Protein AF-A0A6B2UF89-F1 (afdb_monomer_lite)

Radius of gyration: 15.25 Å; chains: 1; bounding box: 34×24×39 Å

Secondary structure (DSSP, 8-state):
-HHHHHHHHHHHHH-GGGHHHHHHHHHHHHHHHHHHHHHHHHHHHHTT--HHHHHHHHHHHHHHHHHHHHIIIIIIHHHH-

pLDDT: mean 94.24, std 4.51, range [65.75, 98.12]

Structure (mmCIF, N/CA/C/O backbone):
data_AF-A0A6B2UF89-F1
#
_entry.id   AF-A0A6B2UF89-F1
#
loop_
_atom_site.group_PDB
_atom_site.id
_atom_site.type_symbol
_atom_site.label_atom_id
_atom_site.label_alt_id
_atom_site.label_comp_id
_atom_site.label_asym_id
_atom_site.label_entity_id
_atom_site.label_seq_id
_atom_site.pdbx_PDB_ins_code
_atom_site.Cartn_x
_atom_site.Cartn_y
_atom_site.Cartn_z
_atom_site.occupancy
_atom_site.B_iso_or_equiv
_atom_site.auth_seq_id
_atom_site.auth_comp_id
_atom_site.auth_asym_id
_atom_site.auth_atom_id
_atom_site.pdbx_PDB_model_num
ATOM 1 N N . GLU A 1 1 ? -15.329 -10.394 -4.517 1.00 65.75 1 GLU A N 1
ATOM 2 C CA . GLU A 1 1 ? -14.567 -9.222 -5.009 1.00 65.75 1 GLU A CA 1
ATOM 3 C C . GLU A 1 1 ? -13.282 -8.966 -4.215 1.00 65.75 1 GLU A C 1
ATOM 5 O O . GLU A 1 1 ? -12.231 -8.845 -4.83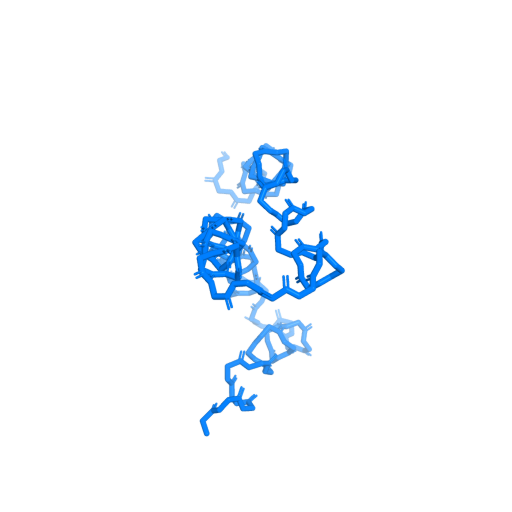2 1.00 65.75 1 GLU A O 1
ATOM 10 N N . SER A 1 2 ? -13.304 -8.990 -2.876 1.00 88.31 2 SER A N 1
ATOM 11 C CA . SER A 1 2 ? -12.142 -8.649 -2.027 1.00 88.31 2 SER A CA 1
ATOM 12 C C . SER A 1 2 ? -10.852 -9.440 -2.301 1.00 88.31 2 SER A C 1
ATOM 14 O O . SER A 1 2 ? -9.767 -8.875 -2.211 1.00 88.31 2 SER A O 1
ATOM 16 N N . LEU A 1 3 ? -10.948 -10.721 -2.682 1.00 94.00 3 LEU A N 1
ATOM 17 C CA . LEU A 1 3 ? -9.772 -11.558 -2.971 1.00 94.00 3 LEU A CA 1
ATOM 18 C C . LEU A 1 3 ? -9.011 -11.117 -4.223 1.00 94.00 3 LEU A C 1
ATOM 20 O O . LEU A 1 3 ? -7.788 -11.185 -4.241 1.00 94.00 3 LEU A O 1
ATOM 24 N N . ALA A 1 4 ? -9.711 -10.656 -5.262 1.00 93.31 4 ALA A N 1
ATOM 25 C CA . ALA A 1 4 ? -9.052 -10.189 -6.479 1.00 93.31 4 ALA A CA 1
ATOM 26 C C . ALA A 1 4 ? -8.218 -8.935 -6.188 1.00 93.31 4 ALA A C 1
ATOM 28 O O . ALA A 1 4 ? -7.064 -8.855 -6.598 1.00 93.31 4 ALA A O 1
ATOM 29 N N . LEU A 1 5 ? -8.777 -8.000 -5.411 1.00 89.50 5 LEU A N 1
ATOM 30 C CA . LEU A 1 5 ? -8.072 -6.790 -4.994 1.00 89.50 5 LEU A CA 1
ATOM 31 C C . LEU A 1 5 ? -6.877 -7.114 -4.083 1.00 89.50 5 LEU A C 1
ATOM 33 O O . LEU A 1 5 ? -5.791 -6.586 -4.301 1.00 89.50 5 LEU A O 1
ATOM 37 N N . ALA A 1 6 ? -7.058 -8.015 -3.111 1.00 90.50 6 ALA A N 1
ATOM 38 C CA . ALA A 1 6 ? -6.001 -8.421 -2.183 1.00 90.50 6 ALA A CA 1
ATOM 39 C C . ALA 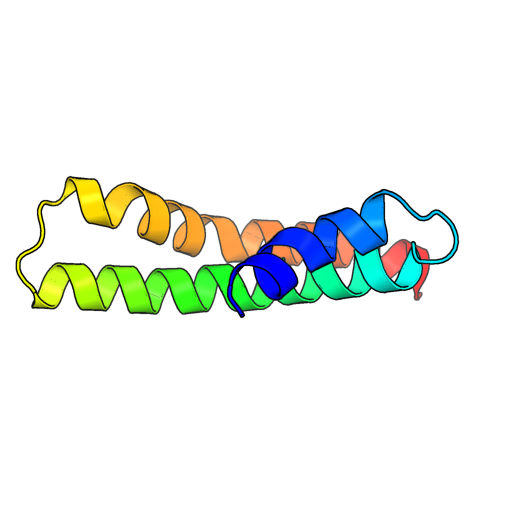A 1 6 ? -4.850 -9.182 -2.868 1.00 90.50 6 ALA A C 1
ATOM 41 O O . ALA A 1 6 ? -3.702 -9.065 -2.449 1.00 90.50 6 ALA A O 1
ATOM 42 N N . ASN A 1 7 ? -5.138 -9.928 -3.939 1.00 95.56 7 ASN A N 1
ATOM 43 C CA . ASN A 1 7 ? -4.143 -10.737 -4.645 1.00 95.56 7 ASN A CA 1
ATOM 44 C C . ASN A 1 7 ? -3.496 -10.024 -5.842 1.00 95.56 7 ASN A C 1
ATOM 46 O O . ASN A 1 7 ? -2.579 -10.578 -6.445 1.00 95.56 7 ASN A O 1
ATOM 50 N N . LEU A 1 8 ? -3.932 -8.813 -6.200 1.00 95.44 8 LEU A N 1
ATOM 51 C CA . LEU A 1 8 ? -3.447 -8.113 -7.395 1.00 95.44 8 LEU A CA 1
ATOM 52 C C . LEU A 1 8 ? -1.934 -7.829 -7.336 1.00 95.44 8 LEU A C 1
ATOM 54 O O . LEU A 1 8 ? -1.215 -8.075 -8.302 1.00 95.44 8 LEU A O 1
ATOM 58 N N . GLY A 1 9 ? -1.429 -7.388 -6.180 1.00 96.19 9 GLY A N 1
ATOM 59 C CA . GLY A 1 9 ? 0.009 -7.192 -5.972 1.00 96.19 9 GLY A CA 1
ATOM 60 C C . GLY A 1 9 ? 0.802 -8.500 -6.068 1.00 96.19 9 GLY A C 1
ATOM 61 O O . GLY A 1 9 ? 1.872 -8.531 -6.675 1.00 96.19 9 GLY A O 1
ATOM 62 N N . ALA A 1 10 ? 0.248 -9.603 -5.550 1.00 96.62 10 ALA A N 1
ATOM 63 C CA . ALA A 1 10 ? 0.857 -10.928 -5.659 1.00 96.62 10 ALA A CA 1
ATOM 64 C C . ALA A 1 10 ? 0.893 -11.422 -7.114 1.00 96.62 10 ALA A C 1
ATOM 66 O O . ALA A 1 10 ? 1.913 -11.950 -7.553 1.00 96.62 10 ALA A O 1
ATOM 67 N N . LEU A 1 11 ? -0.172 -11.190 -7.891 1.00 97.62 11 LEU A N 1
ATOM 68 C CA . LEU A 1 11 ? -0.192 -11.472 -9.328 1.00 97.62 11 LEU A CA 1
ATOM 69 C C . LEU A 1 11 ? 0.963 -10.751 -10.035 1.00 97.62 11 LEU A C 1
ATOM 71 O O . LEU A 1 11 ? 1.711 -11.390 -10.772 1.00 97.62 11 LEU A O 1
ATOM 75 N N . PHE A 1 12 ? 1.153 -9.453 -9.791 1.00 98.12 12 PHE A N 1
ATOM 76 C CA . PHE A 1 12 ? 2.248 -8.707 -10.414 1.00 98.12 12 PHE A CA 1
ATOM 77 C C . PHE A 1 12 ? 3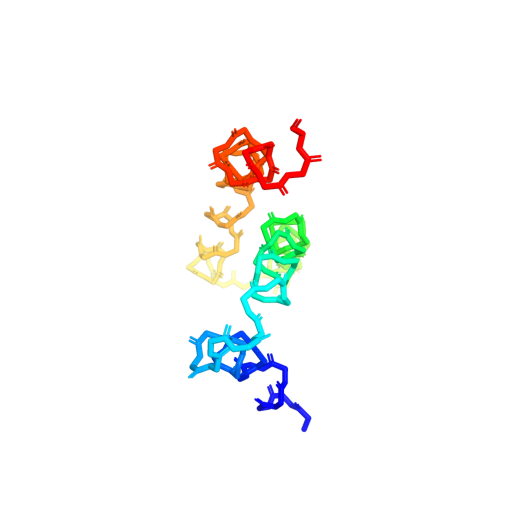.632 -9.158 -9.928 1.00 98.12 12 PHE A C 1
ATOM 79 O O . PHE A 1 12 ? 4.560 -9.241 -10.729 1.00 98.12 12 PHE A O 1
ATOM 86 N N . GLY A 1 13 ? 3.773 -9.491 -8.642 1.00 96.56 13 GLY A N 1
ATOM 87 C CA . GLY A 1 13 ? 5.038 -9.935 -8.050 1.00 96.56 13 GLY A CA 1
ATOM 88 C C . GLY A 1 13 ? 5.497 -11.319 -8.511 1.00 96.56 13 GLY A C 1
ATOM 89 O O . GLY A 1 13 ? 6.692 -11.543 -8.691 1.00 96.56 13 GLY A O 1
ATOM 90 N N . LEU A 1 14 ? 4.559 -12.240 -8.741 1.00 98.00 14 LEU A N 1
ATOM 91 C CA . LEU A 1 14 ? 4.864 -13.618 -9.139 1.00 98.00 14 LEU A CA 1
ATOM 92 C C . LEU A 1 14 ? 5.138 -13.772 -10.644 1.00 98.00 14 LEU A C 1
ATOM 94 O O . LEU A 1 14 ? 5.691 -14.788 -11.060 1.00 98.00 14 LEU A O 1
ATOM 98 N N . HIS A 1 15 ? 4.796 -12.775 -11.466 1.00 97.94 15 HIS A N 1
ATOM 99 C CA . HIS A 1 15 ? 4.951 -12.838 -12.921 1.00 97.94 15 HIS A CA 1
ATOM 100 C C . HIS A 1 15 ? 5.951 -11.787 -13.402 1.00 97.94 15 HIS A C 1
ATOM 102 O O . HIS A 1 15 ? 5.627 -10.610 -13.527 1.00 97.94 15 HIS A O 1
ATOM 108 N N . GLY A 1 16 ? 7.169 -12.216 -13.748 1.00 95.88 16 GLY A N 1
ATOM 109 C CA . GLY A 1 16 ? 8.257 -11.310 -14.146 1.00 95.88 16 GLY A CA 1
ATOM 110 C C . GLY A 1 16 ? 7.944 -10.399 -15.343 1.00 95.88 16 GLY A C 1
ATOM 111 O O . GLY A 1 16 ? 8.485 -9.299 -15.425 1.00 95.88 16 GLY A O 1
ATOM 112 N N . ALA A 1 17 ? 7.029 -10.807 -16.228 1.00 97.81 17 ALA A N 1
ATOM 113 C CA . ALA A 1 17 ? 6.545 -9.972 -17.330 1.00 97.81 17 ALA A CA 1
ATOM 114 C C . ALA A 1 17 ? 5.724 -8.749 -16.861 1.00 97.81 17 ALA A C 1
ATOM 116 O O . ALA A 1 17 ? 5.537 -7.808 -17.624 1.00 97.81 17 ALA A O 1
ATOM 117 N N . LEU A 1 18 ? 5.255 -8.740 -15.607 1.00 97.88 18 LEU A N 1
ATOM 118 C CA . LEU A 1 18 ? 4.401 -7.705 -15.016 1.00 97.88 18 LEU A CA 1
ATOM 119 C C . LEU A 1 18 ? 5.152 -6.782 -14.041 1.00 97.88 18 LEU A C 1
ATOM 121 O O . LEU A 1 18 ? 4.526 -6.062 -13.266 1.00 97.88 18 LEU A O 1
ATOM 125 N N . ARG A 1 19 ? 6.491 -6.743 -14.080 1.00 95.44 19 ARG A N 1
ATOM 126 C CA . ARG A 1 19 ? 7.304 -5.901 -13.177 1.00 95.44 19 ARG A CA 1
ATOM 127 C C . ARG A 1 19 ? 6.943 -4.414 -13.229 1.00 95.44 19 ARG A C 1
ATOM 129 O O . ARG A 1 19 ? 6.888 -3.773 -12.186 1.00 95.44 19 ARG A O 1
ATOM 136 N N . GLY A 1 20 ? 6.636 -3.877 -14.411 1.00 95.00 20 GLY A N 1
ATOM 137 C CA . GLY A 1 20 ? 6.155 -2.495 -14.533 1.00 95.00 20 GLY A CA 1
ATOM 138 C C . GLY A 1 20 ? 4.818 -2.269 -13.812 1.00 95.00 20 GLY A C 1
ATOM 139 O O . GLY A 1 20 ? 4.642 -1.260 -13.133 1.00 95.00 20 GLY A O 1
ATOM 140 N N . ALA A 1 21 ? 3.903 -3.242 -13.886 1.00 96.94 21 ALA A N 1
ATOM 141 C CA . ALA A 1 21 ? 2.625 -3.192 -13.178 1.00 96.94 21 ALA A CA 1
ATOM 142 C C . ALA A 1 21 ? 2.808 -3.295 -11.656 1.00 96.94 21 ALA A C 1
ATOM 144 O O . ALA A 1 21 ? 2.122 -2.593 -10.917 1.00 96.94 21 ALA A O 1
ATOM 145 N N . LEU A 1 22 ? 3.765 -4.106 -11.187 1.00 96.25 22 LEU A N 1
ATOM 146 C CA . LEU A 1 22 ? 4.124 -4.184 -9.769 1.00 96.25 22 LEU A CA 1
ATOM 147 C C . LEU A 1 22 ? 4.577 -2.821 -9.234 1.00 96.25 22 LEU A C 1
ATOM 149 O O . LEU A 1 22 ? 4.066 -2.380 -8.208 1.00 96.25 22 LEU A O 1
ATOM 153 N N . VAL A 1 23 ? 5.494 -2.149 -9.941 1.00 95.44 23 VAL A N 1
ATOM 154 C CA . VAL A 1 23 ? 6.005 -0.825 -9.550 1.00 95.44 23 VAL A CA 1
ATOM 155 C C . VAL A 1 23 ? 4.866 0.191 -9.491 1.00 95.44 23 VAL A C 1
ATOM 157 O O . VAL A 1 23 ? 4.670 0.826 -8.459 1.00 95.44 23 VAL A O 1
ATOM 160 N N . GLY A 1 24 ? 4.054 0.290 -10.549 1.00 94.25 24 GLY A N 1
ATOM 161 C CA . GLY A 1 24 ? 2.920 1.218 -10.575 1.00 94.25 24 GLY A CA 1
ATOM 162 C C . GLY A 1 24 ? 1.890 0.943 -9.473 1.00 94.25 24 GLY A C 1
ATOM 163 O O . GLY A 1 24 ? 1.398 1.872 -8.834 1.00 94.25 24 GLY A O 1
ATOM 164 N N . HIS A 1 25 ? 1.592 -0.330 -9.204 1.00 95.31 25 HIS A N 1
ATOM 165 C CA . HIS A 1 25 ? 0.667 -0.728 -8.146 1.00 95.31 25 HIS A CA 1
ATOM 166 C C . HIS A 1 25 ? 1.191 -0.376 -6.750 1.00 95.31 25 HIS A C 1
ATOM 168 O O . HIS A 1 25 ? 0.452 0.209 -5.958 1.00 95.31 25 HIS A O 1
ATOM 174 N N . ALA A 1 26 ? 2.460 -0.683 -6.461 1.00 92.56 26 ALA A N 1
ATOM 175 C CA . ALA A 1 26 ? 3.096 -0.362 -5.185 1.00 92.56 26 ALA A CA 1
ATOM 176 C C . ALA A 1 26 ? 3.150 1.154 -4.948 1.00 92.56 26 ALA A C 1
ATOM 178 O O . ALA A 1 26 ? 2.800 1.618 -3.866 1.00 92.56 26 ALA A O 1
ATOM 179 N N . THR A 1 27 ? 3.486 1.937 -5.978 1.00 93.88 27 THR A N 1
ATOM 180 C CA . THR A 1 27 ? 3.443 3.403 -5.909 1.00 93.88 27 THR A CA 1
ATOM 181 C C . THR A 1 27 ? 2.042 3.922 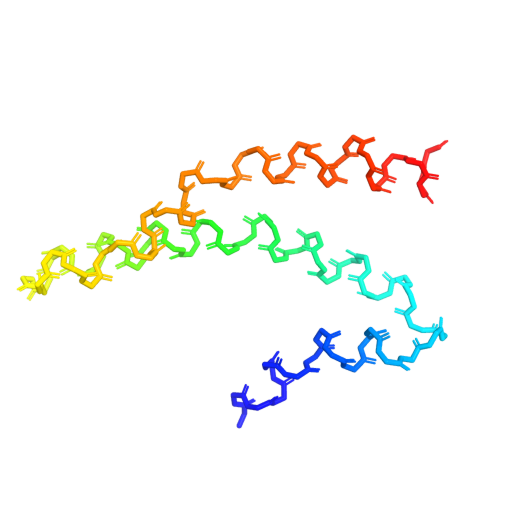-5.607 1.00 93.88 27 THR A C 1
ATOM 183 O O . THR A 1 27 ? 1.875 4.761 -4.723 1.00 93.88 27 THR A O 1
ATOM 186 N N . ALA A 1 28 ? 1.022 3.422 -6.309 1.00 93.38 28 ALA A N 1
ATOM 187 C CA . ALA A 1 28 ? -0.355 3.844 -6.076 1.00 93.38 28 ALA A CA 1
ATOM 188 C C . ALA A 1 28 ? -0.797 3.549 -4.632 1.00 93.38 28 ALA A C 1
ATOM 190 O O . ALA A 1 28 ? -1.418 4.397 -3.990 1.00 93.38 28 ALA A O 1
ATOM 191 N N . TRP A 1 29 ? -0.434 2.381 -4.095 1.00 92.94 29 TRP A N 1
ATOM 192 C CA . TRP A 1 29 ? -0.711 2.011 -2.706 1.00 92.94 29 TRP A CA 1
ATOM 193 C C . TRP A 1 29 ? 0.048 2.869 -1.693 1.00 92.94 29 TRP A C 1
ATOM 195 O O . TRP A 1 29 ? -0.565 3.307 -0.720 1.00 92.94 29 TRP A O 1
ATOM 205 N N . GLY A 1 30 ? 1.323 3.173 -1.938 1.00 92.00 30 GLY A N 1
ATOM 206 C CA . GLY A 1 30 ? 2.120 4.052 -1.077 1.00 92.00 30 GLY A CA 1
ATOM 207 C C . GLY A 1 30 ? 1.534 5.463 -0.943 1.00 92.00 30 GLY A C 1
ATOM 208 O O . GLY A 1 30 ? 1.623 6.064 0.120 1.00 92.00 30 GLY A O 1
ATOM 209 N N . VAL A 1 31 ? 0.852 5.969 -1.979 1.00 90.69 31 VAL A N 1
ATOM 210 C CA . VAL A 1 31 ? 0.194 7.291 -1.957 1.00 90.69 31 VAL A CA 1
ATOM 211 C C . VAL A 1 31 ? -1.225 7.233 -1.378 1.00 90.69 31 VAL A C 1
ATOM 213 O O . VAL A 1 31 ? -1.640 8.111 -0.617 1.00 90.69 31 VAL A O 1
ATOM 216 N N . LEU A 1 32 ? -2.015 6.225 -1.761 1.00 93.38 32 LEU A N 1
ATOM 217 C CA . LEU A 1 32 ? -3.441 6.165 -1.425 1.00 93.38 32 LEU A CA 1
ATOM 218 C C . LEU A 1 32 ? -3.703 5.570 -0.040 1.00 93.38 32 LEU A C 1
ATOM 220 O O . LEU A 1 32 ? -4.592 6.050 0.668 1.00 93.38 32 LEU A O 1
ATOM 224 N N . LEU A 1 33 ? -2.948 4.543 0.362 1.00 93.81 33 LEU A N 1
ATOM 225 C CA . LEU A 1 33 ? -3.207 3.819 1.606 1.00 93.81 33 LEU A CA 1
ATOM 226 C C . LEU A 1 33 ? -3.045 4.704 2.853 1.00 93.81 33 LEU A C 1
ATOM 228 O O . LEU A 1 33 ? -3.945 4.658 3.690 1.00 93.81 33 LEU A O 1
ATOM 232 N N . PRO A 1 34 ? -1.997 5.540 2.999 1.00 96.06 34 PRO A N 1
ATOM 233 C CA . PRO A 1 34 ? -1.857 6.405 4.174 1.00 96.06 34 PRO A CA 1
ATOM 234 C C . PRO A 1 34 ? -3.019 7.393 4.328 1.00 96.06 34 PRO A C 1
ATOM 236 O O . PRO A 1 34 ? -3.525 7.602 5.430 1.00 96.06 34 PRO A O 1
ATOM 239 N N . ARG A 1 35 ? -3.505 7.951 3.209 1.00 94.50 35 ARG A N 1
ATOM 240 C CA . ARG A 1 35 ? -4.668 8.853 3.190 1.00 94.50 35 ARG A CA 1
ATOM 241 C C . ARG A 1 35 ? -5.936 8.134 3.637 1.00 94.50 35 ARG A C 1
ATOM 243 O O . ARG A 1 35 ? -6.644 8.620 4.517 1.00 94.50 35 ARG A O 1
ATOM 250 N N . ALA A 1 36 ? -6.201 6.961 3.062 1.00 96.12 36 ALA A N 1
ATOM 251 C CA . ALA A 1 36 ? -7.345 6.139 3.441 1.00 96.12 36 ALA A CA 1
ATOM 252 C C . ALA A 1 36 ? -7.270 5.709 4.916 1.00 96.12 36 ALA A C 1
ATOM 254 O O . ALA A 1 36 ? -8.277 5.747 5.621 1.00 96.12 36 ALA A O 1
ATOM 255 N N . ALA A 1 37 ? -6.076 5.365 5.402 1.00 97.19 37 ALA A N 1
ATOM 256 C CA . ALA A 1 37 ? -5.836 4.992 6.789 1.00 97.19 37 ALA A CA 1
ATOM 257 C C . ALA A 1 37 ? -6.159 6.142 7.756 1.00 97.19 37 ALA A C 1
ATOM 259 O O . ALA A 1 37 ? -6.843 5.915 8.751 1.00 97.19 37 ALA A O 1
ATOM 260 N N . GLY A 1 38 ? -5.792 7.385 7.423 1.00 96.75 38 GLY A N 1
ATOM 261 C CA . GLY A 1 38 ? -6.197 8.567 8.191 1.00 96.75 38 GLY A CA 1
ATOM 262 C C . GLY A 1 38 ? -7.721 8.734 8.274 1.00 96.75 38 GLY A C 1
ATOM 263 O O . GLY A 1 38 ? -8.264 8.970 9.354 1.00 96.75 38 GLY A O 1
ATOM 264 N N . CYS A 1 39 ? -8.440 8.529 7.164 1.00 97.25 39 CYS A N 1
ATOM 265 C CA . CYS A 1 39 ? -9.907 8.558 7.164 1.00 97.25 39 CYS A CA 1
ATOM 266 C C . CYS A 1 39 ? -10.517 7.451 8.040 1.00 97.25 39 CYS A C 1
ATOM 268 O O . CYS A 1 39 ? -11.499 7.695 8.741 1.00 97.25 39 CYS A O 1
ATOM 270 N N . VAL A 1 40 ? -9.938 6.247 8.017 1.00 97.81 40 VAL A N 1
ATOM 271 C CA . VAL A 1 40 ? -10.368 5.121 8.859 1.00 97.81 40 VAL A CA 1
ATOM 272 C C . VAL A 1 40 ? -10.106 5.410 10.336 1.00 97.81 40 VAL A C 1
ATOM 274 O O . VAL A 1 40 ? -11.004 5.202 11.147 1.00 97.81 40 VAL A O 1
ATOM 277 N N . ALA A 1 41 ? -8.936 5.947 10.694 1.00 97.19 41 ALA A N 1
ATOM 278 C CA . ALA A 1 41 ? -8.629 6.349 12.068 1.00 97.19 41 ALA A CA 1
ATOM 279 C C . ALA A 1 41 ? -9.650 7.373 12.597 1.00 97.19 41 ALA A C 1
ATOM 281 O O . ALA A 1 41 ? -10.246 7.160 13.652 1.00 97.19 41 ALA A O 1
ATOM 282 N N . ALA A 1 42 ? -9.945 8.417 11.814 1.00 96.94 42 ALA A N 1
ATOM 283 C CA . ALA A 1 42 ? -10.945 9.426 12.168 1.00 96.94 42 ALA A CA 1
ATOM 284 C C . ALA A 1 42 ? -12.377 8.858 12.244 1.00 96.94 42 ALA A C 1
ATOM 286 O O . ALA A 1 42 ? -13.233 9.375 12.963 1.00 96.94 42 ALA A O 1
ATOM 287 N N . ALA A 1 43 ? -12.691 7.811 11.478 1.00 97.81 43 ALA A N 1
ATOM 288 C CA . ALA A 1 43 ? -13.971 7.119 11.592 1.00 97.81 43 ALA A CA 1
ATOM 289 C C . ALA A 1 43 ? -14.058 6.290 12.879 1.00 97.81 43 ALA A C 1
ATOM 291 O O . ALA A 1 43 ? -15.062 6.382 13.581 1.00 97.81 43 ALA A O 1
ATOM 292 N N . LEU A 1 44 ? -13.005 5.540 13.212 1.00 97.75 44 LEU A N 1
ATOM 293 C CA . LEU A 1 44 ? -12.939 4.725 14.426 1.00 97.75 44 LEU A CA 1
ATOM 294 C C . LEU A 1 44 ? -13.102 5.579 15.689 1.00 97.75 44 LEU A C 1
ATOM 296 O O . LEU A 1 44 ? -13.908 5.230 16.554 1.00 97.75 44 LEU A O 1
ATOM 300 N N . GLU A 1 45 ? -12.431 6.731 15.742 1.00 96.06 45 GLU A N 1
ATOM 301 C CA . GLU A 1 45 ? -12.563 7.698 16.837 1.00 96.06 45 GLU A CA 1
ATOM 302 C C . GLU A 1 45 ? -14.020 8.151 17.024 1.00 96.06 45 GLU A C 1
ATOM 304 O O . GLU A 1 45 ? -14.566 8.071 18.124 1.00 96.06 45 GLU A O 1
ATOM 309 N N . ARG A 1 46 ? -14.705 8.527 15.934 1.00 97.31 46 ARG A N 1
ATOM 310 C CA . ARG A 1 46 ? -16.112 8.971 15.976 1.00 97.31 46 ARG A CA 1
ATOM 311 C C . ARG A 1 46 ? -17.093 7.884 16.405 1.00 97.31 46 ARG A C 1
ATOM 313 O O . ARG A 1 46 ? -18.165 8.204 16.906 1.00 97.31 46 ARG A O 1
ATOM 320 N N . THR A 1 47 ? -16.758 6.616 16.185 1.00 97.44 47 THR A N 1
ATOM 321 C CA . THR A 1 47 ? -17.608 5.485 16.592 1.00 97.44 47 THR A CA 1
ATOM 322 C C . THR A 1 47 ? -17.411 5.063 18.047 1.00 97.44 47 THR A C 1
ATOM 324 O O . THR A 1 47 ? -18.131 4.186 18.515 1.00 97.44 47 THR A O 1
ATOM 327 N N . GLY A 1 48 ? -16.451 5.660 18.765 1.00 95.38 48 GLY A N 1
ATOM 328 C CA . GLY A 1 48 ? -16.092 5.228 20.117 1.00 95.38 48 GLY A CA 1
ATOM 329 C C . GLY A 1 48 ? -15.428 3.848 20.143 1.00 95.38 48 GLY A C 1
ATOM 330 O O . GLY A 1 48 ? -15.546 3.126 21.132 1.00 95.38 48 GLY A O 1
ATOM 331 N N . ALA A 1 49 ? -14.771 3.453 19.046 1.00 96.75 49 ALA A N 1
ATOM 332 C CA . ALA A 1 49 ? -14.046 2.191 18.986 1.00 96.75 49 ALA A CA 1
ATOM 333 C C . ALA A 1 49 ? -12.892 2.172 20.012 1.00 96.75 49 ALA A C 1
ATOM 335 O O . ALA A 1 49 ? -12.342 3.232 20.329 1.00 96.75 49 ALA A O 1
ATOM 336 N N . PRO A 1 50 ? -12.480 0.987 20.507 1.00 96.88 50 PRO A N 1
ATOM 337 C CA . PRO A 1 50 ? -11.311 0.869 21.373 1.00 96.88 50 PRO A CA 1
ATOM 338 C C . PRO A 1 50 ? -10.076 1.508 20.733 1.00 96.88 50 PRO A C 1
ATOM 340 O O . PRO A 1 50 ? -9.865 1.390 19.522 1.00 96.88 50 PRO A O 1
ATOM 343 N N . GLN A 1 51 ? -9.236 2.155 21.540 1.00 93.31 51 GLN A N 1
ATOM 344 C CA . GLN A 1 51 ? -8.064 2.889 21.053 1.00 93.31 51 GLN A CA 1
ATOM 345 C C . GLN A 1 51 ? -7.099 1.983 20.264 1.00 93.31 51 GLN A C 1
ATOM 347 O O . GLN A 1 51 ? -6.428 2.424 19.330 1.00 93.31 51 GLN A O 1
ATOM 352 N N . GLU A 1 52 ? -7.067 0.689 20.588 1.00 96.50 52 GLU A N 1
ATOM 353 C CA . GLU A 1 52 ? -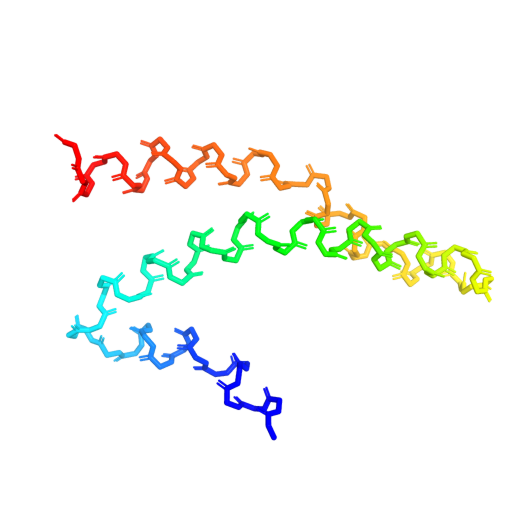6.290 -0.334 19.894 1.00 96.50 52 GLU A CA 1
ATOM 354 C C . GLU A 1 52 ? -6.674 -0.474 18.417 1.00 96.50 52 GLU A C 1
ATOM 356 O O . GLU A 1 52 ? -5.795 -0.731 17.592 1.00 96.50 52 GLU A O 1
ATOM 361 N N . ALA A 1 53 ? -7.946 -0.256 18.063 1.00 96.75 53 ALA A N 1
ATOM 362 C CA . ALA A 1 53 ? -8.420 -0.332 16.681 1.00 96.75 53 ALA A CA 1
ATOM 363 C C . ALA A 1 53 ? -7.766 0.739 15.791 1.00 96.75 53 ALA A C 1
ATOM 365 O O . ALA A 1 53 ? -7.548 0.514 14.601 1.00 96.75 53 ALA A O 1
ATOM 366 N N . GLY A 1 54 ? -7.412 1.890 16.375 1.00 97.06 54 GLY A N 1
ATOM 367 C CA . GLY A 1 54 ? -6.760 2.997 15.680 1.00 97.06 54 GLY A CA 1
ATOM 368 C C . GLY A 1 54 ? -5.261 2.802 15.443 1.00 97.06 54 GLY A C 1
ATOM 369 O O . GLY A 1 54 ? -4.700 3.473 14.581 1.00 97.06 54 GLY A O 1
ATOM 370 N N . ARG A 1 55 ? -4.594 1.877 16.152 1.00 96.31 55 ARG A N 1
ATOM 371 C CA . ARG A 1 55 ? -3.121 1.759 16.124 1.00 96.31 55 ARG A CA 1
ATOM 372 C C . ARG A 1 55 ? -2.569 1.526 14.722 1.00 96.31 55 ARG A C 1
ATOM 374 O O . ARG A 1 55 ? -1.655 2.225 14.297 1.00 96.31 55 ARG A O 1
ATOM 381 N N . TYR A 1 56 ? -3.130 0.558 14.002 1.00 95.50 56 TYR A N 1
ATOM 382 C CA . TYR A 1 56 ? -2.697 0.249 12.640 1.00 95.50 56 TYR A CA 1
ATOM 383 C C . TYR A 1 56 ? -2.954 1.402 11.650 1.00 95.50 56 TYR A C 1
ATOM 385 O O . TYR A 1 56 ? -2.002 1.822 10.987 1.00 95.50 56 TYR A O 1
ATOM 393 N N . PRO A 1 57 ? -4.183 1.946 11.525 1.00 96.69 57 PRO A N 1
ATOM 394 C CA . PRO A 1 57 ? -4.434 3.019 10.569 1.00 96.69 57 PRO A CA 1
ATOM 395 C C . PRO A 1 57 ? -3.666 4.311 10.895 1.00 96.69 57 PRO A C 1
ATOM 397 O O . PRO A 1 57 ? -3.206 4.975 9.969 1.00 96.69 57 PRO A O 1
ATOM 400 N N . LEU A 1 58 ? -3.447 4.636 12.175 1.00 97.19 58 LEU A N 1
ATOM 401 C CA . LEU A 1 58 ? -2.612 5.778 12.570 1.00 97.19 58 LEU A CA 1
ATOM 402 C C . LEU A 1 58 ? -1.154 5.584 12.143 1.00 97.19 58 LEU A C 1
ATOM 404 O O . LEU A 1 58 ? -0.616 6.426 11.429 1.00 97.19 58 LEU A O 1
ATOM 408 N N . ALA A 1 59 ? -0.549 4.436 12.460 1.00 95.62 59 ALA A N 1
ATOM 409 C CA . ALA A 1 59 ? 0.827 4.142 12.056 1.00 95.62 59 ALA A CA 1
ATOM 410 C C . ALA A 1 59 ? 1.008 4.149 10.522 1.00 95.62 59 ALA A C 1
ATOM 412 O O . ALA A 1 59 ? 2.046 4.569 10.000 1.00 95.62 59 ALA A O 1
ATOM 413 N N . ARG A 1 60 ? -0.009 3.710 9.765 1.00 95.75 60 ARG A N 1
ATOM 414 C CA . ARG A 1 60 ? 0.001 3.799 8.295 1.00 95.75 60 ARG A CA 1
ATOM 415 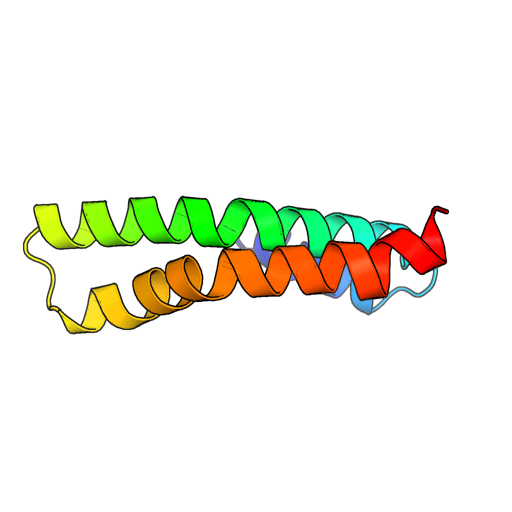C C . ARG A 1 60 ? -0.129 5.226 7.778 1.00 95.75 60 ARG A C 1
ATOM 417 O O . ARG A 1 60 ? 0.536 5.550 6.801 1.00 95.75 60 ARG A O 1
ATOM 424 N N . ALA A 1 61 ? -0.942 6.065 8.414 1.00 96.38 61 ALA A N 1
ATOM 425 C CA . ALA A 1 61 ? -1.050 7.474 8.053 1.00 96.38 61 ALA A CA 1
ATOM 426 C C . ALA A 1 61 ? 0.270 8.226 8.312 1.00 96.38 61 ALA A C 1
ATOM 428 O O . ALA A 1 61 ? 0.728 8.969 7.447 1.00 96.38 61 ALA A O 1
ATOM 429 N N . GLU A 1 62 ? 0.911 7.976 9.458 1.00 94.81 62 GLU A N 1
ATOM 430 C CA . GLU A 1 62 ? 2.178 8.605 9.862 1.00 94.81 62 GLU A CA 1
ATOM 431 C C . GLU A 1 62 ? 3.349 8.246 8.937 1.00 94.81 62 GLU A C 1
ATOM 433 O O . GLU A 1 62 ? 4.145 9.107 8.567 1.00 94.81 62 GLU A O 1
ATOM 438 N N . SER A 1 63 ? 3.444 6.981 8.520 1.00 92.25 63 SER A N 1
ATOM 439 C CA . SER A 1 63 ? 4.545 6.498 7.669 1.00 92.25 63 SER A CA 1
ATOM 440 C C . SER A 1 63 ? 4.443 6.925 6.198 1.00 92.25 63 SER A C 1
ATOM 442 O O . SER A 1 63 ? 5.431 6.836 5.468 1.00 92.25 63 SER A O 1
ATOM 444 N N . GLY A 1 64 ? 3.282 7.417 5.753 1.00 91.25 64 GLY A N 1
ATOM 445 C CA . GLY A 1 64 ? 2.994 7.635 4.335 1.00 91.25 64 GLY A CA 1
ATOM 446 C C . GLY A 1 64 ? 3.931 8.600 3.613 1.00 91.25 64 GLY A C 1
ATOM 447 O O . GLY A 1 64 ? 4.371 8.309 2.505 1.00 91.25 64 GLY A O 1
ATOM 448 N N . ALA A 1 65 ? 4.277 9.729 4.240 1.00 87.12 65 ALA A N 1
ATOM 449 C CA . ALA A 1 65 ? 5.133 10.735 3.606 1.00 87.12 65 ALA A CA 1
ATOM 450 C C . ALA A 1 65 ? 6.557 10.212 3.347 1.00 87.12 65 ALA A C 1
ATOM 452 O O . ALA A 1 65 ? 7.140 10.497 2.302 1.00 87.12 65 ALA A O 1
ATOM 453 N N . ALA A 1 66 ? 7.099 9.419 4.276 1.00 91.31 66 ALA A N 1
ATOM 454 C CA . ALA A 1 66 ? 8.412 8.802 4.117 1.00 91.31 66 ALA A CA 1
ATOM 455 C C . ALA A 1 66 ? 8.388 7.719 3.026 1.00 91.31 66 ALA A C 1
ATOM 457 O O . ALA A 1 66 ? 9.289 7.654 2.194 1.00 91.31 66 ALA A O 1
ATOM 458 N N . GLU A 1 67 ? 7.329 6.907 2.985 1.00 90.69 67 GLU A N 1
ATOM 459 C CA . GLU A 1 67 ? 7.160 5.864 1.970 1.00 90.69 67 GLU A CA 1
ATOM 460 C C . GLU A 1 67 ? 7.029 6.458 0.559 1.00 90.69 67 GLU A C 1
ATOM 462 O O . GLU A 1 67 ? 7.681 5.981 -0.369 1.00 90.69 67 GLU A O 1
ATOM 467 N N . GLU A 1 68 ? 6.267 7.546 0.394 1.00 91.50 68 GLU A N 1
ATOM 468 C CA . GLU A 1 68 ? 6.164 8.268 -0.881 1.00 91.50 68 GLU A CA 1
ATOM 469 C C . GLU A 1 68 ? 7.521 8.826 -1.334 1.00 91.50 68 GLU A C 1
ATOM 471 O O . GLU A 1 68 ? 7.877 8.706 -2.508 1.00 91.50 68 GLU A O 1
ATOM 476 N N . GLN A 1 69 ? 8.298 9.412 -0.417 1.00 92.06 69 GLN A N 1
ATOM 477 C CA . GLN A 1 69 ? 9.623 9.948 -0.733 1.00 92.06 69 GLN A CA 1
ATOM 478 C C . GLN A 1 69 ? 10.579 8.856 -1.212 1.00 92.06 69 GLN A C 1
ATOM 480 O O . GLN A 1 69 ? 11.209 9.027 -2.257 1.00 92.06 69 GLN A O 1
ATOM 485 N N . VAL A 1 70 ? 10.641 7.729 -0.500 1.00 93.06 70 VAL A N 1
ATOM 486 C CA . VAL A 1 70 ? 11.466 6.575 -0.887 1.00 93.06 70 VAL A CA 1
ATOM 487 C C . VAL A 1 70 ? 11.013 6.025 -2.238 1.00 93.06 70 VAL A C 1
ATOM 489 O O . VAL A 1 70 ? 11.828 5.862 -3.143 1.00 93.06 70 VAL A O 1
ATOM 492 N N . LEU A 1 71 ? 9.707 5.819 -2.441 1.00 93.00 71 LEU A N 1
ATOM 493 C CA . LEU A 1 71 ? 9.169 5.359 -3.725 1.00 93.00 71 LEU A CA 1
ATOM 494 C C . LEU A 1 71 ? 9.546 6.303 -4.870 1.00 93.00 71 LEU A C 1
ATOM 496 O O . LEU A 1 71 ? 9.937 5.852 -5.946 1.00 93.00 71 LEU A O 1
ATOM 500 N N . ARG A 1 72 ? 9.459 7.617 -4.659 1.00 92.31 72 ARG A N 1
ATOM 501 C CA . ARG A 1 72 ? 9.769 8.604 -5.694 1.00 92.31 72 ARG A CA 1
ATOM 502 C C . ARG A 1 72 ? 11.261 8.676 -6.008 1.00 92.31 72 ARG A C 1
ATOM 504 O O . ARG A 1 72 ? 11.622 8.679 -7.183 1.00 92.31 72 ARG A O 1
ATOM 511 N N . ALA A 1 73 ? 12.100 8.767 -4.982 1.00 94.88 73 ALA A N 1
ATOM 512 C CA . ALA A 1 73 ? 13.529 9.009 -5.137 1.00 94.88 73 ALA A CA 1
ATOM 513 C C . ALA A 1 73 ? 14.309 7.737 -5.487 1.00 94.88 73 ALA A C 1
ATOM 515 O O . ALA A 1 73 ? 15.212 7.787 -6.317 1.00 94.88 73 ALA A O 1
ATOM 516 N N . GLU A 1 74 ? 13.954 6.603 -4.885 1.00 94.94 74 GLU A N 1
ATOM 517 C CA . GLU A 1 74 ? 14.768 5.383 -4.939 1.00 94.94 74 GLU A CA 1
ATOM 518 C C . GLU A 1 74 ? 14.194 4.311 -5.870 1.00 94.94 74 GLU A C 1
ATOM 520 O O . GLU A 1 74 ? 14.918 3.401 -6.269 1.00 94.94 74 GLU A O 1
ATOM 525 N N . VAL A 1 75 ? 12.916 4.413 -6.255 1.00 93.31 75 VAL A N 1
ATOM 526 C CA . VAL A 1 75 ? 12.272 3.432 -7.147 1.00 93.31 75 VAL A CA 1
ATOM 527 C C . VAL A 1 75 ? 11.873 4.057 -8.477 1.00 93.31 75 VAL A C 1
ATOM 529 O O . VAL A 1 75 ? 12.288 3.579 -9.526 1.00 93.31 75 VAL A O 1
ATOM 532 N N . LEU A 1 76 ? 11.076 5.125 -8.464 1.00 94.19 76 LEU A N 1
ATOM 533 C CA . LEU A 1 76 ? 10.522 5.693 -9.695 1.00 94.19 76 LEU A CA 1
ATOM 534 C C . LEU A 1 76 ? 11.547 6.476 -10.504 1.00 94.19 76 LEU A C 1
ATOM 536 O O . LEU A 1 76 ? 11.591 6.305 -11.720 1.00 94.19 76 LEU A O 1
ATOM 540 N N . ALA A 1 77 ? 12.359 7.319 -9.859 1.00 95.00 77 ALA A N 1
ATOM 541 C CA . ALA A 1 77 ? 13.351 8.116 -10.574 1.00 95.00 77 ALA A CA 1
ATOM 542 C C . ALA A 1 77 ? 14.328 7.235 -11.381 1.00 95.00 77 ALA A C 1
ATOM 544 O O . ALA A 1 77 ? 14.399 7.447 -12.583 1.00 95.00 77 ALA A O 1
ATOM 545 N N . PRO A 1 78 ? 14.959 6.178 -10.827 1.00 95.44 78 PRO A N 1
ATOM 546 C CA . PRO A 1 78 ? 15.858 5.313 -11.604 1.00 95.44 78 PRO A CA 1
ATOM 547 C C . PRO A 1 78 ? 15.190 4.506 -12.731 1.00 95.44 78 PRO A C 1
ATOM 549 O O . PRO A 1 78 ? 15.887 3.932 -13.564 1.00 95.44 78 PRO A O 1
ATOM 552 N N . LEU A 1 79 ? 13.858 4.379 -12.722 1.00 92.50 79 LEU A N 1
ATOM 553 C CA . LEU A 1 79 ? 13.106 3.598 -13.710 1.00 92.50 79 LEU A CA 1
ATOM 554 C C . LEU A 1 79 ? 12.508 4.454 -14.834 1.00 92.50 79 LEU A C 1
ATOM 556 O O . LEU A 1 79 ? 12.167 3.903 -15.881 1.00 92.50 79 LEU A O 1
ATOM 560 N N . LEU A 1 80 ? 12.321 5.758 -14.609 1.00 88.62 80 LEU A N 1
ATOM 561 C CA . LEU A 1 80 ? 11.561 6.647 -15.498 1.00 88.62 80 LEU A CA 1
ATOM 562 C C . LEU A 1 80 ? 12.313 7.920 -15.916 1.00 88.62 80 LEU A C 1
ATOM 564 O O . LEU A 1 80 ? 11.862 8.578 -16.855 1.00 88.62 80 LEU A O 1
ATOM 568 N N . LEU A 1 81 ? 13.395 8.287 -15.223 1.00 76.69 81 LEU A N 1
ATOM 569 C CA . LEU A 1 81 ? 14.213 9.480 -15.476 1.00 76.69 81 LEU A CA 1
ATOM 570 C C . LEU A 1 81 ? 15.650 9.074 -15.812 1.00 76.69 81 LEU A C 1
ATOM 572 O O . LEU A 1 81 ? 16.229 9.743 -16.694 1.00 76.69 81 LEU A O 1
#

Foldseek 3Di:
DVVCVVCVLVVLVVDPVNVVVNLVVQLVCLQVLLVVLVVVLVVCVVVVHPPVVNPVSPVSVVCSVVSNVCSVPVPVVVVPD

Sequence (81 aa):
ESLALANLGALFGLHGALRGALVGHATAWGVLLPRAAGCVAAALERTGAPQEAGRYPLARAESGAAEEQVLRAEVLAPLLL